Protein AF-A0A2V6H7S8-F1 (afdb_monomer_lite)

Secondary structure (DSSP, 8-state):
-EEEETTEEEE--B---STTTTT--SS--B-S--PPPTT--HHHHHHHHHHHHHSS--TT---------EE-TTS-EE-

Foldseek 3Di:
DWDADPNDIDDDKDADDDDVCPPVPPPRIDHQDDDDDVPRDRVVRRQVSCCVVPVDGPVVDPDDDDPDWDQDPVRDIGD

pLDDT: mean 91.15, std 3.81, range [80.38, 97.5]

Radius of gyration: 14.41 Å; chains: 1; bounding box: 30×30×39 Å

Sequence (79 aa):
MFRRKNDEIEVLLAHPGGPFFVRADDGVWTIPKGEAAPGEDLLTRAQIEFEEELGFRPESVQQWIQLGWIQQKGGKIVH

Structure (mmCIF, N/CA/C/O backbone):
data_AF-A0A2V6H7S8-F1
#
_entry.id   AF-A0A2V6H7S8-F1
#
loop_
_atom_site.group_PDB
_atom_site.id
_atom_site.type_symbol
_atom_site.label_atom_id
_atom_site.label_alt_id
_atom_site.label_comp_id
_atom_site.label_asym_id
_atom_site.label_entity_id
_atom_site.label_seq_id
_atom_site.pdbx_PDB_ins_code
_atom_site.Cartn_x
_atom_site.Cartn_y
_atom_site.Cartn_z
_atom_site.occupancy
_atom_site.B_iso_or_equiv
_atom_site.auth_seq_id
_atom_site.auth_comp_id
_atom_site.auth_asym_id
_atom_site.auth_atom_id
_atom_site.pdbx_PDB_model_num
ATOM 1 N N . MET A 1 1 ? -2.358 -0.010 -6.307 1.00 87.25 1 MET A N 1
ATOM 2 C CA . MET A 1 1 ? -1.944 1.016 -7.295 1.00 87.25 1 MET A CA 1
ATOM 3 C C . MET A 1 1 ? -1.683 0.308 -8.613 1.00 87.25 1 MET A C 1
ATOM 5 O O . MET A 1 1 ? -1.020 -0.724 -8.586 1.00 87.25 1 MET A O 1
ATOM 9 N N . PHE A 1 2 ? -2.243 0.778 -9.726 1.00 91.69 2 PHE A N 1
ATOM 10 C CA . PHE A 1 2 ? -2.134 0.077 -11.008 1.00 91.69 2 PHE A CA 1
ATOM 11 C C . PHE A 1 2 ? -1.939 1.052 -12.167 1.00 91.69 2 PHE A C 1
ATOM 13 O O . PHE A 1 2 ? -2.305 2.223 -12.067 1.00 91.69 2 PHE A O 1
ATOM 20 N N . ARG A 1 3 ? -1.399 0.548 -13.275 1.00 90.50 3 ARG A N 1
ATOM 21 C CA . ARG A 1 3 ? -1.386 1.235 -14.568 1.00 90.50 3 ARG A CA 1
ATOM 22 C C . ARG A 1 3 ? -1.911 0.310 -15.656 1.00 90.50 3 ARG A C 1
ATOM 24 O O . ARG A 1 3 ? -1.936 -0.906 -15.486 1.00 90.50 3 ARG A O 1
ATOM 31 N N . ARG A 1 4 ? -2.322 0.903 -16.775 1.00 92.44 4 ARG A N 1
ATOM 32 C CA . ARG A 1 4 ? -2.637 0.167 -17.999 1.00 92.44 4 ARG A CA 1
ATOM 33 C C . ARG A 1 4 ? -1.543 0.406 -19.024 1.00 92.44 4 ARG A C 1
ATOM 35 O O . ARG A 1 4 ? -1.166 1.556 -19.249 1.00 92.44 4 ARG A O 1
ATOM 42 N N . LYS A 1 5 ? -1.043 -0.664 -19.629 1.00 95.12 5 LYS A N 1
ATOM 43 C CA . LYS A 1 5 ? -0.038 -0.612 -20.691 1.00 95.12 5 LYS A CA 1
ATOM 44 C C . LYS A 1 5 ? -0.327 -1.737 -21.674 1.00 95.12 5 LYS A C 1
ATOM 46 O O . LYS A 1 5 ? -0.460 -2.873 -21.250 1.00 95.12 5 LYS A O 1
ATOM 51 N N . ASN A 1 6 ? -0.425 -1.418 -22.966 1.00 95.31 6 ASN A N 1
ATOM 52 C CA . ASN A 1 6 ? -0.716 -2.396 -24.024 1.00 95.31 6 ASN A CA 1
ATOM 53 C C . ASN A 1 6 ? -1.942 -3.288 -23.715 1.00 95.31 6 ASN A C 1
ATOM 55 O O . ASN A 1 6 ? -1.861 -4.501 -23.848 1.00 95.31 6 ASN A O 1
ATOM 59 N N . ASP A 1 7 ? -3.046 -2.691 -23.250 1.00 94.88 7 ASP A N 1
ATOM 60 C CA . ASP A 1 7 ? -4.273 -3.384 -22.803 1.00 94.88 7 ASP A CA 1
ATOM 61 C C . ASP A 1 7 ? -4.124 -4.347 -21.607 1.00 94.88 7 ASP A C 1
ATOM 63 O O . ASP A 1 7 ? -5.091 -4.991 -21.202 1.00 94.88 7 ASP A O 1
ATOM 67 N N . GLU A 1 8 ? -2.963 -4.372 -20.951 1.00 97.50 8 GLU A N 1
ATOM 68 C CA . GLU A 1 8 ? -2.728 -5.144 -19.732 1.00 97.50 8 GLU A CA 1
ATOM 69 C C . GLU A 1 8 ? -2.776 -4.263 -18.478 1.00 97.50 8 GLU A C 1
ATOM 71 O O . GLU A 1 8 ? -2.435 -3.073 -18.499 1.00 97.50 8 GLU A O 1
ATOM 76 N N . ILE A 1 9 ? -3.210 -4.859 -17.364 1.00 95.88 9 ILE A N 1
ATOM 77 C CA . ILE A 1 9 ? -3.160 -4.239 -16.038 1.00 95.88 9 ILE A CA 1
ATOM 78 C C . ILE A 1 9 ? -1.862 -4.661 -15.365 1.00 95.88 9 ILE A C 1
ATOM 80 O O . ILE A 1 9 ? -1.646 -5.837 -15.087 1.00 95.88 9 ILE A O 1
ATOM 84 N N . GLU A 1 10 ? -1.048 -3.675 -15.019 1.00 96.12 10 GLU A N 1
ATOM 85 C CA . GLU A 1 10 ? 0.133 -3.870 -14.191 1.00 96.12 10 GLU A CA 1
ATOM 86 C C . GLU A 1 10 ? -0.138 -3.297 -12.798 1.00 96.12 10 GLU A C 1
ATOM 88 O O . GLU A 1 10 ? -0.625 -2.169 -12.664 1.00 96.12 10 GLU A O 1
ATOM 93 N N . VAL A 1 11 ? 0.182 -4.060 -11.754 1.00 94.00 11 VAL A N 1
ATOM 94 C CA . VAL A 1 11 ? 0.027 -3.643 -10.355 1.00 94.00 11 VAL A CA 1
ATOM 95 C C . VAL A 1 11 ? 1.384 -3.407 -9.713 1.00 94.00 11 VAL A C 1
ATOM 97 O O . VAL A 1 11 ? 2.338 -4.143 -9.956 1.00 94.00 11 VAL A O 1
ATOM 100 N N . LEU A 1 12 ? 1.462 -2.374 -8.879 1.00 92.62 12 LEU A N 1
ATOM 101 C CA . LEU A 1 12 ? 2.657 -2.107 -8.094 1.00 92.62 12 LEU A CA 1
ATOM 102 C C . LEU A 1 12 ? 2.678 -3.011 -6.861 1.00 92.62 12 LEU A C 1
ATOM 104 O O . LEU A 1 12 ? 1.744 -2.984 -6.056 1.00 92.62 12 LEU A O 1
ATOM 108 N N . LEU A 1 13 ? 3.760 -3.771 -6.723 1.00 92.69 13 LEU A N 1
ATOM 109 C CA . LEU A 1 13 ? 4.070 -4.570 -5.547 1.00 92.69 13 LEU A CA 1
ATOM 110 C C . LEU A 1 13 ? 5.350 -4.037 -4.905 1.00 92.69 13 LEU A C 1
ATOM 112 O O . LEU A 1 13 ? 6.295 -3.672 -5.601 1.00 92.69 13 LEU A O 1
ATOM 116 N N . ALA A 1 14 ? 5.363 -4.010 -3.580 1.00 90.50 14 ALA A N 1
ATOM 117 C CA . ALA A 1 14 ? 6.514 -3.688 -2.759 1.00 90.50 14 ALA A CA 1
ATOM 118 C C . ALA A 1 14 ? 7.059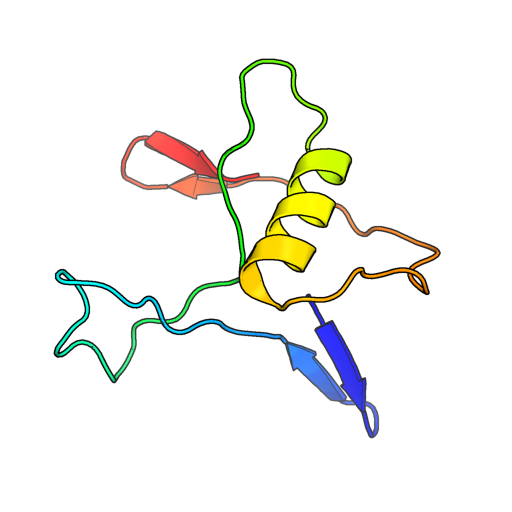 -4.965 -2.116 1.00 90.50 14 ALA A C 1
ATOM 120 O O . ALA A 1 14 ? 6.299 -5.846 -1.694 1.00 90.50 14 ALA A O 1
ATOM 121 N N . HIS A 1 15 ? 8.382 -5.043 -2.035 1.00 90.38 15 HIS A N 1
ATOM 122 C CA . HIS A 1 15 ? 9.083 -6.079 -1.292 1.00 90.38 15 HIS A CA 1
ATOM 123 C C . HIS A 1 15 ? 9.392 -5.544 0.115 1.00 90.38 15 HIS A C 1
ATOM 125 O O . HIS A 1 15 ? 10.056 -4.508 0.222 1.00 90.38 15 HIS A O 1
ATOM 131 N N . PRO A 1 16 ? 8.863 -6.149 1.195 1.00 87.25 16 PRO A N 1
ATOM 132 C CA . PRO A 1 16 ? 9.091 -5.644 2.543 1.00 87.25 16 PRO A CA 1
ATOM 133 C C . PRO A 1 16 ? 10.572 -5.701 2.921 1.00 87.25 16 PRO A C 1
ATOM 135 O O . PRO A 1 16 ? 11.191 -6.759 2.891 1.00 87.25 16 PRO A O 1
ATOM 138 N N . GLY A 1 17 ? 11.127 -4.562 3.329 1.00 85.25 17 GLY A N 1
ATOM 139 C CA . GLY A 1 17 ? 12.487 -4.476 3.858 1.00 85.25 17 GLY A CA 1
ATOM 140 C C . GLY A 1 17 ? 12.562 -4.629 5.381 1.00 85.25 17 GLY A C 1
ATOM 141 O O . GLY A 1 17 ? 11.568 -4.843 6.072 1.00 85.25 17 GLY A O 1
ATOM 142 N N . GLY A 1 18 ? 13.763 -4.448 5.932 1.00 87.75 18 GLY A N 1
ATOM 143 C CA . GLY A 1 18 ? 14.004 -4.430 7.378 1.00 87.75 18 GLY A CA 1
ATOM 144 C C . GLY A 1 18 ? 14.470 -5.773 7.960 1.00 87.75 18 GLY A C 1
ATOM 145 O O . GLY A 1 18 ? 14.558 -6.777 7.252 1.00 87.75 18 GLY A O 1
ATOM 146 N N . PRO A 1 19 ? 14.797 -5.811 9.265 1.00 90.06 19 PRO A N 1
ATOM 147 C CA . PRO A 1 19 ? 15.518 -6.925 9.891 1.00 90.06 19 PRO A CA 1
ATOM 148 C C . PRO A 1 19 ? 14.765 -8.261 9.840 1.00 90.06 19 PRO A C 1
ATOM 150 O O . PRO A 1 19 ? 15.388 -9.319 9.863 1.00 90.06 19 PRO A O 1
ATOM 153 N N . PHE A 1 20 ? 13.435 -8.222 9.732 1.00 85.12 20 PHE A N 1
ATOM 154 C CA . PHE A 1 20 ? 12.599 -9.418 9.630 1.00 85.12 20 PHE A CA 1
ATOM 155 C C . PHE A 1 20 ? 12.580 -10.041 8.226 1.00 85.12 20 PHE A C 1
ATOM 157 O O . PHE A 1 20 ? 12.249 -11.217 8.102 1.00 85.12 20 PHE A O 1
ATOM 164 N N . PHE A 1 21 ? 12.959 -9.290 7.187 1.00 86.75 21 PHE A N 1
ATOM 165 C CA . PHE A 1 21 ? 12.837 -9.705 5.785 1.00 86.75 21 PHE A CA 1
ATOM 166 C C . PHE A 1 21 ? 14.184 -9.848 5.061 1.00 86.75 21 PHE A C 1
ATOM 168 O O . PHE A 1 21 ? 14.221 -10.092 3.863 1.00 86.75 21 PHE A O 1
ATOM 175 N N . VAL A 1 22 ? 15.303 -9.794 5.793 1.00 86.50 22 VAL A N 1
ATOM 176 C CA . VAL A 1 22 ? 16.682 -9.844 5.255 1.00 86.50 22 VAL A CA 1
ATOM 177 C C . VAL A 1 22 ? 16.969 -11.056 4.354 1.00 86.50 22 VAL A C 1
ATOM 179 O O . VAL A 1 22 ? 17.886 -11.006 3.545 1.00 86.50 22 VAL A O 1
ATOM 182 N N . ARG A 1 23 ? 16.236 -12.164 4.517 1.00 87.00 23 ARG A N 1
ATOM 183 C CA . ARG A 1 23 ? 16.397 -13.395 3.717 1.00 87.00 23 ARG A CA 1
ATOM 184 C C . ARG A 1 23 ? 15.117 -13.804 2.989 1.00 87.00 23 ARG A C 1
ATOM 186 O O . ARG A 1 23 ? 14.964 -14.966 2.625 1.00 87.00 23 ARG A O 1
ATOM 193 N N . ALA A 1 24 ? 14.160 -12.891 2.885 1.00 83.88 24 ALA A N 1
ATOM 194 C CA . ALA A 1 24 ? 12.815 -13.178 2.415 1.00 83.88 24 ALA A CA 1
ATOM 195 C C . ALA A 1 24 ? 12.617 -12.691 0.975 1.00 83.88 24 ALA A C 1
ATOM 197 O O . ALA A 1 24 ? 11.632 -12.022 0.684 1.00 83.88 24 ALA A O 1
ATOM 198 N N . ASP A 1 25 ? 13.563 -13.003 0.089 1.00 80.38 25 ASP A N 1
ATOM 199 C CA . ASP A 1 25 ? 13.564 -12.499 -1.289 1.00 80.38 25 ASP A CA 1
ATOM 200 C C . ASP A 1 25 ? 12.387 -13.058 -2.108 1.00 80.38 25 ASP A C 1
ATOM 202 O O . ASP A 1 25 ? 11.747 -12.326 -2.861 1.00 80.38 25 ASP A O 1
ATOM 206 N N . ASP A 1 26 ? 12.022 -14.323 -1.885 1.00 85.31 26 ASP A N 1
ATOM 207 C CA . ASP A 1 26 ? 10.944 -14.995 -2.609 1.00 85.31 26 ASP A CA 1
ATOM 208 C C . ASP A 1 26 ? 9.631 -15.053 -1.817 1.00 85.31 26 ASP A C 1
ATOM 210 O O . ASP A 1 26 ? 9.593 -15.344 -0.621 1.00 85.31 26 ASP A O 1
ATOM 214 N N . GLY A 1 27 ? 8.515 -14.835 -2.519 1.00 82.81 27 GLY A N 1
ATOM 215 C CA . GLY A 1 27 ? 7.163 -15.060 -1.993 1.00 82.81 27 GLY A CA 1
ATOM 216 C C . GLY A 1 27 ? 6.658 -14.026 -0.981 1.00 82.81 27 GLY A C 1
ATOM 217 O O . GLY A 1 27 ? 5.521 -14.150 -0.523 1.00 82.81 27 GLY A O 1
ATOM 218 N N . VAL A 1 28 ? 7.445 -12.996 -0.660 1.00 89.00 28 VAL A N 1
ATOM 219 C CA . VAL A 1 28 ? 7.048 -11.928 0.263 1.00 89.00 28 VAL A CA 1
ATOM 220 C C . VAL A 1 28 ? 6.833 -10.624 -0.496 1.00 89.00 28 VAL A C 1
ATOM 222 O O . VAL A 1 28 ? 7.741 -9.828 -0.695 1.00 89.00 28 VAL A O 1
ATOM 225 N N . TRP A 1 29 ? 5.585 -10.401 -0.896 1.00 90.88 29 TRP A N 1
ATOM 226 C CA . TRP A 1 29 ? 5.163 -9.201 -1.612 1.00 90.88 29 TRP A CA 1
ATOM 227 C C . TRP A 1 29 ? 3.942 -8.583 -0.938 1.00 90.88 29 TRP A C 1
ATOM 229 O O . TRP A 1 29 ? 3.066 -9.287 -0.432 1.00 90.88 29 TRP A O 1
ATOM 239 N N . THR A 1 30 ? 3.874 -7.258 -0.946 1.00 89.31 30 THR A N 1
ATOM 240 C CA . THR A 1 30 ? 2.740 -6.473 -0.445 1.00 89.31 30 THR A CA 1
ATOM 241 C C . THR A 1 30 ? 2.399 -5.362 -1.433 1.00 89.31 30 THR A C 1
ATOM 243 O O . THR A 1 30 ? 3.113 -5.135 -2.404 1.00 89.31 30 THR A O 1
ATOM 246 N N . ILE A 1 31 ? 1.306 -4.649 -1.188 1.00 89.94 31 ILE A N 1
ATOM 247 C CA . ILE A 1 31 ? 1.100 -3.309 -1.745 1.00 89.94 31 ILE A CA 1
ATOM 248 C C . ILE A 1 31 ? 1.704 -2.263 -0.793 1.00 89.94 31 ILE A C 1
ATOM 250 O O . ILE A 1 31 ? 1.701 -2.527 0.419 1.00 89.94 31 ILE A O 1
ATOM 254 N N . PRO A 1 32 ? 2.174 -1.109 -1.307 1.00 89.56 32 PRO A N 1
ATOM 255 C CA . PRO A 1 32 ? 2.477 0.053 -0.477 1.00 89.56 32 PRO A CA 1
ATOM 256 C C . PRO A 1 32 ? 1.247 0.453 0.335 1.00 89.56 32 PRO A C 1
ATOM 258 O O . PRO A 1 32 ? 0.139 0.524 -0.214 1.00 89.56 32 PRO A O 1
ATOM 261 N N . LYS A 1 33 ? 1.419 0.621 1.643 1.00 90.00 33 LYS A N 1
ATOM 262 C CA . LYS A 1 33 ? 0.344 0.911 2.598 1.00 90.00 33 LYS A CA 1
ATOM 263 C C . LYS A 1 33 ? 0.962 1.304 3.941 1.00 90.00 33 LYS A C 1
ATOM 265 O O . LYS A 1 33 ? 1.937 0.691 4.378 1.00 90.00 33 LYS A O 1
ATOM 270 N N . GLY A 1 34 ? 0.240 2.119 4.697 1.00 90.12 34 GLY A N 1
ATOM 271 C CA . GLY A 1 34 ? 0.535 2.319 6.112 1.00 90.12 34 GLY A CA 1
ATOM 272 C C . GLY A 1 34 ? -0.702 2.353 6.985 1.00 90.12 34 GLY A C 1
ATOM 273 O O . GLY A 1 34 ? -1.754 1.813 6.632 1.00 90.12 34 GLY A O 1
ATOM 274 N N . GLU A 1 35 ? -0.532 2.896 8.182 1.00 92.00 35 GLU A N 1
ATOM 275 C CA . GLU A 1 35 ? -1.540 2.853 9.234 1.00 92.00 35 GLU A CA 1
ATOM 276 C C . GLU A 1 35 ? -2.231 4.207 9.359 1.00 92.00 35 GLU A C 1
ATOM 278 O O . GLU A 1 35 ? -1.579 5.239 9.472 1.00 92.00 35 GLU A O 1
ATOM 283 N N . ALA A 1 36 ? -3.563 4.189 9.348 1.00 93.56 36 ALA A N 1
ATOM 284 C CA . ALA A 1 36 ? -4.366 5.371 9.622 1.00 93.56 36 ALA A CA 1
ATOM 285 C C . ALA A 1 36 ? -4.600 5.510 11.130 1.00 93.56 36 ALA A C 1
ATOM 287 O O . ALA A 1 36 ? -4.936 4.533 11.812 1.00 93.56 36 ALA A O 1
ATOM 288 N N . ALA A 1 37 ? -4.458 6.727 11.649 1.00 93.69 37 ALA A N 1
ATOM 289 C CA . ALA A 1 37 ? -4.822 7.030 13.025 1.00 93.69 37 ALA A CA 1
ATOM 290 C C . ALA A 1 37 ? -6.355 6.969 13.216 1.00 93.69 37 ALA A C 1
ATOM 292 O O . ALA A 1 37 ? -7.115 7.150 12.259 1.00 93.69 37 ALA A O 1
ATOM 293 N N . PRO A 1 38 ? -6.859 6.743 14.446 1.00 93.44 38 PRO A N 1
ATOM 294 C CA . PRO A 1 38 ? -8.296 6.751 14.698 1.00 93.44 38 PRO A CA 1
ATOM 295 C C . PRO A 1 38 ? -8.953 8.065 14.253 1.00 93.44 38 PRO A C 1
ATOM 297 O O . PRO A 1 38 ? -8.611 9.137 14.747 1.00 93.44 38 PRO A O 1
ATOM 300 N N . GLY A 1 39 ? -9.918 7.967 13.337 1.00 94.06 39 GLY A N 1
ATOM 301 C CA . GLY A 1 39 ? -10.639 9.119 12.785 1.00 94.06 39 GLY A CA 1
ATOM 302 C C . GLY A 1 39 ? -9.928 9.842 11.637 1.00 94.06 39 GLY A C 1
ATOM 303 O O . GLY A 1 39 ? -10.466 10.829 11.140 1.00 94.06 39 GLY A O 1
ATOM 304 N N . GLU A 1 40 ? -8.758 9.372 11.203 1.00 96.25 40 GLU A N 1
ATOM 305 C CA . GLU A 1 40 ? -8.086 9.896 10.014 1.00 96.25 40 GLU A CA 1
ATOM 306 C C . GLU A 1 40 ? -8.831 9.484 8.735 1.00 96.25 40 GLU A C 1
ATOM 308 O O . GLU A 1 40 ? -9.353 8.371 8.621 1.00 96.25 40 GLU A O 1
ATOM 313 N N . ASP A 1 41 ? -8.881 10.392 7.759 1.00 95.44 41 ASP A N 1
ATOM 314 C CA . ASP A 1 41 ? -9.447 10.098 6.447 1.00 95.44 41 ASP A CA 1
ATOM 315 C C . ASP A 1 41 ? -8.551 9.109 5.687 1.00 95.44 41 ASP A C 1
ATOM 317 O O . ASP A 1 41 ? -7.388 9.391 5.388 1.00 95.44 41 ASP A O 1
ATOM 321 N N . LEU A 1 42 ? -9.110 7.944 5.352 1.00 94.50 42 LEU A N 1
ATOM 322 C CA . LEU A 1 42 ? -8.365 6.834 4.753 1.00 94.50 42 LEU A CA 1
ATOM 323 C C . LEU A 1 42 ? -7.770 7.191 3.389 1.00 94.50 42 LEU A C 1
ATOM 325 O O . LEU A 1 42 ? -6.671 6.745 3.067 1.00 94.50 42 LEU A O 1
ATOM 329 N N . LEU A 1 43 ? -8.476 7.993 2.587 1.00 93.12 43 LEU A N 1
ATOM 330 C CA . LEU A 1 43 ? -7.980 8.411 1.279 1.00 93.12 43 LEU A CA 1
ATOM 331 C C . LEU A 1 43 ? -6.790 9.367 1.431 1.00 93.12 43 LEU A C 1
ATOM 333 O O . LEU A 1 43 ? -5.774 9.196 0.758 1.00 93.12 43 LEU A O 1
ATOM 337 N N . THR A 1 44 ? -6.898 10.340 2.330 1.00 93.38 44 THR A N 1
ATOM 338 C CA . THR A 1 44 ? -5.811 11.269 2.649 1.00 93.38 44 THR A CA 1
ATOM 339 C C . THR A 1 44 ? -4.590 10.512 3.164 1.00 93.38 44 THR A C 1
ATOM 341 O O . THR A 1 44 ? -3.496 10.711 2.636 1.00 93.38 44 THR A O 1
ATOM 344 N N . ARG A 1 45 ? -4.761 9.577 4.113 1.00 94.50 45 ARG A N 1
ATOM 345 C CA . ARG A 1 45 ? -3.643 8.752 4.598 1.00 94.50 45 ARG A CA 1
ATOM 346 C C . ARG A 1 45 ? -3.027 7.922 3.475 1.00 94.50 45 ARG A C 1
ATOM 348 O O . ARG A 1 45 ? -1.811 7.923 3.330 1.00 94.50 45 ARG A O 1
ATOM 355 N N . ALA A 1 46 ? -3.839 7.278 2.634 1.00 93.12 46 ALA A N 1
ATOM 356 C CA . ALA A 1 46 ? -3.341 6.486 1.509 1.00 93.12 46 ALA A CA 1
ATOM 357 C C . ALA A 1 46 ? -2.509 7.314 0.509 1.00 93.12 46 ALA A C 1
ATOM 359 O O . ALA A 1 46 ? -1.548 6.794 -0.056 1.00 93.12 46 ALA A O 1
ATOM 360 N N . GLN A 1 47 ? -2.845 8.592 0.293 1.00 92.38 47 GLN A N 1
ATOM 361 C CA . GLN A 1 47 ? -2.044 9.498 -0.542 1.00 92.38 47 GLN A CA 1
ATOM 362 C C . GLN A 1 47 ? -0.697 9.844 0.100 1.00 92.38 47 GLN A C 1
ATOM 364 O O . GLN A 1 47 ? 0.309 9.876 -0.605 1.00 92.38 47 GLN A O 1
ATOM 369 N N . ILE A 1 48 ? -0.674 10.079 1.416 1.00 94.00 48 ILE A N 1
ATOM 370 C CA . ILE A 1 48 ? 0.564 10.376 2.149 1.00 94.00 48 ILE A CA 1
ATOM 371 C C . ILE A 1 48 ? 1.489 9.153 2.145 1.00 94.00 48 ILE A C 1
ATOM 373 O O . ILE A 1 48 ? 2.650 9.280 1.782 1.00 94.00 48 ILE A O 1
ATOM 377 N N . GLU A 1 49 ? 0.970 7.964 2.456 1.00 93.69 49 GLU A N 1
ATOM 378 C CA . GLU A 1 49 ? 1.741 6.709 2.412 1.00 93.69 49 GLU A CA 1
ATOM 379 C C . GLU A 1 49 ? 2.315 6.428 1.023 1.00 93.69 49 GLU A C 1
ATOM 381 O O . GLU A 1 49 ? 3.458 6.004 0.884 1.00 93.69 49 GLU A O 1
ATOM 386 N N . PHE A 1 50 ? 1.535 6.695 -0.028 1.00 92.56 50 PHE A N 1
ATOM 387 C CA . PHE A 1 50 ? 2.017 6.570 -1.400 1.00 92.56 50 PHE A CA 1
ATOM 388 C C . PHE A 1 50 ? 3.236 7.471 -1.643 1.00 92.56 50 PHE A C 1
ATOM 390 O O . PHE A 1 50 ? 4.222 7.025 -2.227 1.00 92.56 50 PHE A O 1
ATOM 397 N N . GLU A 1 51 ? 3.171 8.730 -1.206 1.00 94.12 51 GLU A N 1
ATOM 398 C CA . GLU A 1 51 ? 4.275 9.679 -1.350 1.00 94.12 51 GLU A CA 1
ATOM 399 C C . GLU A 1 51 ? 5.488 9.281 -0.500 1.00 94.12 51 GLU A C 1
ATOM 401 O O . GLU A 1 51 ? 6.611 9.343 -0.996 1.00 94.12 51 GLU A O 1
ATOM 406 N N . GLU A 1 52 ? 5.279 8.833 0.738 1.00 93.62 52 GLU A N 1
ATOM 407 C CA . GLU A 1 52 ? 6.348 8.390 1.640 1.00 93.62 52 GLU A CA 1
ATOM 408 C C . GLU A 1 52 ? 7.079 7.149 1.102 1.00 93.62 52 GLU A C 1
ATOM 410 O O . GLU A 1 52 ? 8.311 7.105 1.123 1.00 93.62 52 GLU A O 1
ATOM 415 N N . GLU A 1 53 ? 6.349 6.160 0.576 1.00 91.62 53 GLU A N 1
ATOM 416 C CA . GLU A 1 53 ? 6.945 4.919 0.068 1.00 91.62 53 GLU A CA 1
ATOM 417 C C . GLU A 1 53 ? 7.559 5.059 -1.334 1.00 91.62 53 GLU A C 1
ATOM 419 O O . GLU A 1 53 ? 8.545 4.385 -1.643 1.00 91.62 53 GLU A O 1
ATOM 424 N N . LEU A 1 54 ? 6.988 5.901 -2.205 1.00 91.31 54 LEU A N 1
ATOM 425 C CA . LEU A 1 54 ? 7.386 5.982 -3.620 1.00 91.31 54 LEU A CA 1
ATOM 426 C C . LEU A 1 54 ? 8.124 7.272 -3.988 1.00 91.31 54 LEU A C 1
ATOM 428 O O . LEU A 1 54 ? 8.715 7.348 -5.066 1.00 91.31 54 LEU A O 1
ATOM 432 N N . GLY A 1 55 ? 8.116 8.274 -3.110 1.00 93.88 55 GLY A N 1
ATOM 433 C CA . GLY A 1 55 ? 8.825 9.541 -3.285 1.00 93.88 55 GLY A CA 1
ATOM 434 C C . GLY A 1 55 ? 8.140 10.545 -4.216 1.00 93.88 55 GLY A C 1
ATOM 435 O O . GLY A 1 55 ? 8.783 11.509 -4.632 1.00 93.88 55 GLY A O 1
ATOM 436 N N . PHE A 1 56 ? 6.871 10.339 -4.585 1.00 92.19 56 PHE A N 1
ATOM 437 C CA . PHE A 1 56 ? 6.112 11.287 -5.409 1.00 92.19 56 PHE A CA 1
ATOM 438 C C . PHE A 1 56 ? 4.609 11.234 -5.135 1.00 92.19 56 PHE A C 1
ATOM 440 O O . PHE A 1 56 ? 4.070 10.207 -4.730 1.00 92.19 56 PHE A O 1
ATOM 447 N N . ARG A 1 57 ? 3.909 12.338 -5.420 1.00 89.25 57 ARG A N 1
ATOM 448 C CA . ARG A 1 57 ? 2.452 12.434 -5.265 1.00 89.25 57 ARG A CA 1
ATOM 449 C C . ARG A 1 57 ? 1.697 11.922 -6.493 1.00 89.25 57 ARG A C 1
ATOM 451 O O . ARG A 1 57 ? 2.113 12.180 -7.624 1.00 89.25 57 ARG A O 1
ATOM 458 N N . PRO A 1 58 ? 0.529 11.286 -6.310 1.00 85.69 58 PRO A N 1
ATOM 459 C CA . PRO A 1 58 ? -0.346 10.876 -7.406 1.00 85.69 58 PRO A CA 1
ATOM 460 C C . PRO A 1 58 ? -1.185 12.056 -7.953 1.00 85.69 58 PRO A C 1
ATOM 462 O O . PRO A 1 58 ? -2.410 11.985 -8.007 1.00 85.69 58 PRO A O 1
ATOM 465 N N . GLU A 1 59 ? -0.543 13.155 -8.367 1.00 81.38 59 GLU A N 1
ATOM 466 C CA . GLU A 1 59 ? -1.210 14.435 -8.697 1.00 81.38 59 GLU A CA 1
ATOM 467 C C . GLU A 1 59 ? -2.175 14.368 -9.893 1.00 81.38 59 GLU A C 1
ATOM 469 O O . GLU A 1 59 ? -3.104 15.166 -9.993 1.00 81.38 59 GLU A O 1
ATOM 474 N N . SER A 1 60 ? -1.983 13.416 -10.808 1.00 82.94 60 SER A N 1
ATOM 475 C CA . SER A 1 60 ? -2.819 13.258 -12.006 1.00 82.94 60 SER A CA 1
ATOM 476 C C . SER A 1 60 ? -4.058 12.377 -11.797 1.00 82.94 60 SER A C 1
ATOM 478 O O . SER A 1 60 ? -4.835 12.176 -12.736 1.00 82.94 60 SER A O 1
ATOM 480 N N . VAL A 1 61 ? -4.266 11.840 -10.589 1.00 86.00 61 VAL A N 1
ATOM 481 C CA . VAL A 1 61 ? -5.393 10.948 -10.287 1.00 86.00 61 VAL A CA 1
ATOM 482 C C . VAL A 1 61 ? -6.673 11.758 -10.087 1.00 86.00 61 VAL A C 1
ATOM 484 O O . VAL A 1 61 ? -6.834 12.475 -9.106 1.00 86.00 61 VAL A O 1
ATOM 487 N N . GLN A 1 62 ? -7.616 11.605 -11.018 1.00 83.56 62 GLN A N 1
ATOM 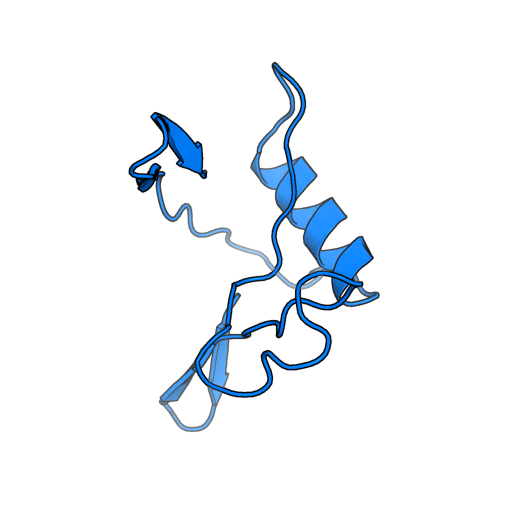488 C CA . GLN A 1 62 ? -8.919 12.284 -10.967 1.00 83.56 62 GLN A CA 1
ATOM 489 C C . GLN A 1 62 ? -10.004 11.451 -10.275 1.00 83.56 62 GLN A C 1
ATOM 491 O O . GLN A 1 62 ? -10.993 11.996 -9.792 1.00 83.56 62 GLN A O 1
ATOM 496 N N . GLN A 1 63 ? -9.849 10.125 -10.257 1.00 90.19 63 GLN A N 1
ATOM 497 C CA . GLN A 1 63 ? -10.838 9.195 -9.720 1.00 90.19 63 GLN A CA 1
ATOM 498 C C . GLN A 1 63 ? -10.159 8.140 -8.854 1.00 90.19 63 GLN A C 1
ATOM 500 O O . GLN A 1 63 ? -9.271 7.418 -9.310 1.00 90.19 63 GLN A O 1
ATOM 505 N N . TRP A 1 64 ? -10.621 8.042 -7.612 1.00 91.88 64 TRP A N 1
ATOM 506 C CA . TRP A 1 64 ? -10.172 7.049 -6.648 1.00 91.88 64 TRP A CA 1
ATOM 507 C C . TRP A 1 64 ? -11.108 5.846 -6.653 1.00 91.88 64 TRP A C 1
ATOM 509 O O . TRP A 1 64 ? -12.328 5.994 -6.707 1.00 91.88 64 TRP A O 1
ATOM 519 N N . ILE A 1 65 ? -10.529 4.648 -6.588 1.00 91.62 65 ILE A N 1
ATOM 520 C CA . ILE A 1 65 ? -11.276 3.393 -6.504 1.00 91.62 65 ILE A CA 1
ATOM 521 C C . ILE A 1 65 ? -11.141 2.872 -5.079 1.00 91.62 65 ILE A C 1
ATOM 523 O O . ILE A 1 65 ? -10.045 2.507 -4.655 1.00 91.62 65 ILE A O 1
ATOM 527 N N . GLN A 1 66 ? -12.252 2.820 -4.348 1.00 91.44 66 GLN A N 1
ATOM 528 C CA . GLN A 1 66 ? -12.279 2.203 -3.028 1.00 91.44 66 GLN A CA 1
ATOM 529 C C . GLN A 1 66 ? -12.277 0.678 -3.178 1.00 91.44 66 GLN A C 1
ATOM 531 O O . GLN A 1 66 ? -13.152 0.114 -3.832 1.00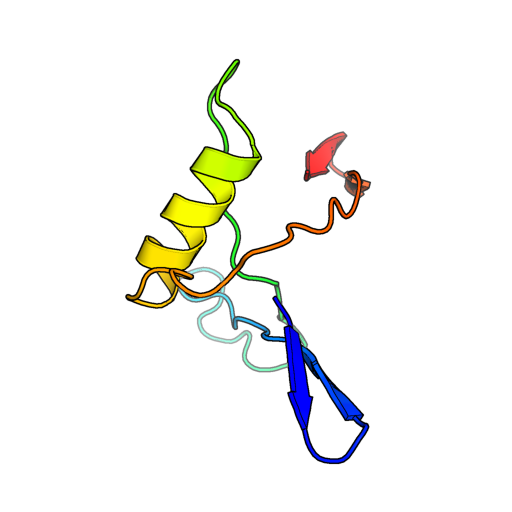 91.44 66 GLN A O 1
ATOM 536 N N . LEU A 1 67 ? -11.290 0.013 -2.573 1.00 91.12 67 LEU A N 1
ATOM 537 C CA . LEU A 1 67 ? -11.130 -1.445 -2.661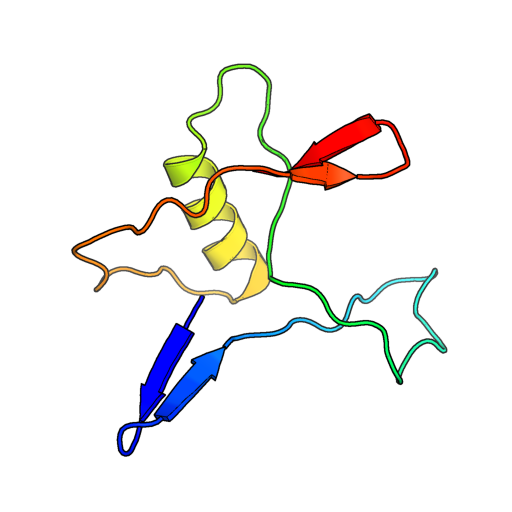 1.00 91.12 67 LEU A CA 1
ATOM 538 C C . LEU A 1 67 ? -11.908 -2.211 -1.579 1.00 91.12 67 LEU A C 1
ATOM 540 O O . LEU A 1 67 ? -12.047 -3.428 -1.673 1.00 91.12 67 LEU A O 1
ATOM 544 N N . GLY A 1 68 ? -12.449 -1.507 -0.583 1.00 93.31 68 GLY A N 1
ATOM 545 C CA . GLY A 1 68 ? -13.161 -2.102 0.545 1.00 93.31 68 GLY A CA 1
ATOM 546 C C . GLY A 1 68 ? -12.241 -2.263 1.747 1.00 93.31 68 GLY A C 1
ATOM 547 O O . GLY A 1 68 ? -11.489 -1.355 2.056 1.00 93.31 68 GLY A O 1
ATOM 548 N N . TRP A 1 69 ? -12.354 -3.380 2.455 1.00 94.94 69 TRP A N 1
ATOM 549 C CA . TRP A 1 69 ? -11.465 -3.744 3.555 1.00 94.94 69 TRP A CA 1
ATOM 550 C C . TRP A 1 69 ? -11.457 -5.264 3.709 1.00 94.94 69 TRP A C 1
ATOM 552 O O . TRP A 1 69 ? -12.381 -5.954 3.270 1.00 94.94 69 TRP A O 1
ATOM 562 N N . ILE A 1 70 ? -10.423 -5.789 4.359 1.00 95.50 70 ILE A N 1
ATOM 563 C CA . ILE A 1 70 ? -10.327 -7.195 4.751 1.00 95.50 70 ILE A CA 1
ATOM 564 C C . ILE A 1 70 ? -10.005 -7.311 6.237 1.00 95.50 70 ILE A C 1
ATOM 566 O O . ILE A 1 7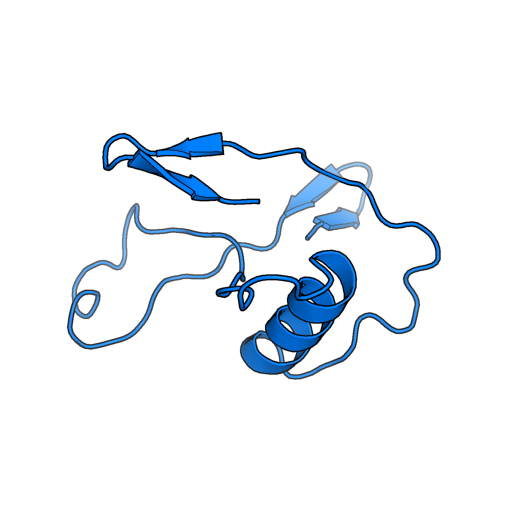0 ? -9.345 -6.448 6.814 1.00 95.50 70 ILE A O 1
ATOM 570 N N . GLN A 1 71 ? -10.422 -8.413 6.855 1.00 96.56 71 GLN A N 1
ATOM 571 C CA . GLN A 1 71 ? -9.947 -8.796 8.179 1.00 96.56 71 GLN A CA 1
ATOM 572 C C . GLN A 1 71 ? -8.928 -9.926 8.044 1.00 96.56 71 GLN A C 1
ATOM 574 O O . GLN A 1 71 ? -9.224 -10.998 7.515 1.00 96.56 71 GLN A O 1
ATOM 579 N N . GLN A 1 72 ? -7.707 -9.687 8.509 1.00 93.56 72 GLN A N 1
ATOM 580 C CA . GLN A 1 72 ? -6.653 -10.696 8.519 1.00 93.56 72 GLN A CA 1
ATOM 581 C C . GLN A 1 72 ? -6.877 -11.712 9.648 1.00 93.56 72 GLN A C 1
ATOM 583 O O . GLN A 1 72 ? -7.560 -11.425 10.630 1.00 93.56 72 GLN A O 1
ATOM 588 N N . LYS A 1 73 ? -6.240 -12.891 9.563 1.00 94.25 73 LYS A N 1
ATOM 589 C CA . LYS A 1 73 ? -6.368 -13.967 10.574 1.00 94.25 73 LYS A CA 1
ATOM 590 C C . LYS A 1 73 ? -6.0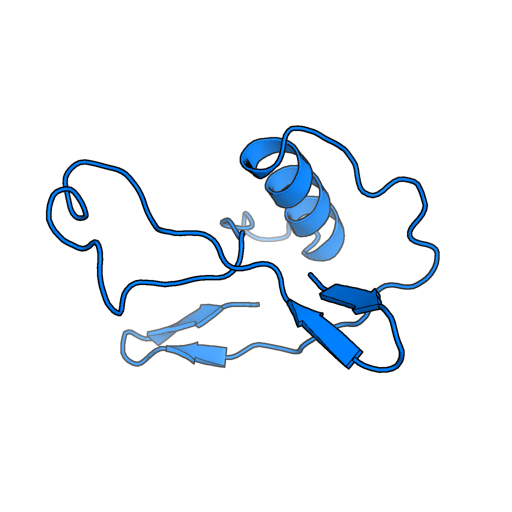57 -13.511 12.008 1.00 94.25 73 LYS A C 1
ATOM 592 O O . LYS A 1 73 ? -6.621 -14.055 12.946 1.00 94.25 73 LYS A O 1
ATOM 597 N N . GLY A 1 74 ? -5.182 -12.517 12.171 1.00 93.69 74 GLY A N 1
ATOM 598 C CA . GLY A 1 74 ? -4.854 -11.912 13.467 1.00 93.69 74 GLY A CA 1
ATOM 599 C C . GLY A 1 74 ? -5.884 -10.901 13.988 1.00 93.69 74 GLY A C 1
ATOM 600 O O . GLY A 1 74 ? -5.609 -10.219 14.965 1.00 93.69 74 GLY A O 1
ATOM 601 N N . GLY A 1 75 ? -7.032 -10.740 13.324 1.00 94.44 75 GLY A N 1
ATOM 602 C CA . GLY A 1 75 ? -8.091 -9.803 13.702 1.00 94.44 75 GLY A CA 1
ATOM 603 C C . GLY A 1 75 ? -7.897 -8.372 13.192 1.00 94.44 75 GLY A C 1
ATOM 604 O O . GLY A 1 75 ? -8.854 -7.601 13.222 1.00 94.44 75 GLY A O 1
ATOM 605 N N . LYS A 1 76 ? -6.706 -8.028 12.676 1.00 92.06 76 LYS A N 1
ATOM 606 C CA . LYS A 1 76 ? -6.405 -6.711 12.095 1.00 92.06 76 LYS A CA 1
ATOM 607 C C . LYS A 1 76 ? -7.297 -6.434 10.882 1.00 92.06 76 LYS A C 1
ATOM 609 O O . LYS A 1 76 ? -7.336 -7.240 9.950 1.00 92.06 76 LYS A O 1
ATOM 614 N N . ILE A 1 77 ? -7.967 -5.284 10.894 1.00 93.00 77 ILE A N 1
ATOM 615 C CA . ILE A 1 77 ? -8.668 -4.739 9.729 1.00 93.00 77 ILE A CA 1
ATOM 616 C C . ILE A 1 77 ? -7.646 -3.994 8.870 1.00 93.00 77 ILE A C 1
ATOM 618 O O . ILE A 1 77 ? -6.860 -3.195 9.379 1.00 93.00 77 ILE A O 1
ATOM 622 N N . VAL A 1 78 ? -7.643 -4.291 7.576 1.00 92.88 78 VAL A N 1
ATOM 623 C CA . VAL A 1 78 ? -6.867 -3.585 6.556 1.00 92.88 78 VAL A CA 1
ATOM 624 C C . VAL A 1 78 ? -7.867 -2.946 5.608 1.00 92.88 78 VAL A C 1
ATOM 626 O O . VAL A 1 78 ? -8.685 -3.659 5.026 1.00 92.88 78 VAL A O 1
ATOM 629 N N . HIS A 1 79 ? -7.815 -1.623 5.516 1.00 91.06 79 HIS A N 1
ATOM 630 C CA . HIS A 1 79 ? -8.614 -0.819 4.595 1.00 91.06 79 HIS A CA 1
ATOM 631 C C . HIS A 1 79 ? -7.949 -0.711 3.218 1.00 91.06 79 HIS A C 1
ATOM 633 O O . HIS A 1 79 ? -6.722 -0.954 3.139 1.00 91.06 79 HIS A O 1
#